Protein AF-A0A7V9IMX8-F1 (afdb_monomer_lite)

Structure (mmCIF, N/CA/C/O backbone):
data_AF-A0A7V9IMX8-F1
#
_entry.id   AF-A0A7V9IMX8-F1
#
loop_
_atom_site.group_PDB
_atom_site.id
_atom_site.type_symbol
_atom_site.label_atom_id
_atom_site.label_alt_id
_atom_site.label_comp_id
_atom_site.label_asym_id
_atom_site.label_entity_id
_atom_site.label_seq_id
_atom_site.pdbx_PDB_ins_code
_atom_site.Cartn_x
_atom_site.Cartn_y
_atom_site.Cartn_z
_atom_site.occupancy
_atom_site.B_iso_or_equiv
_atom_site.auth_seq_id
_atom_site.auth_comp_id
_atom_site.auth_asym_id
_atom_site.auth_atom_id
_atom_site.pdbx_PDB_model_num
ATOM 1 N N . GLY A 1 1 ? -26.116 -6.293 0.413 1.00 85.69 1 GLY A N 1
ATOM 2 C CA . GLY A 1 1 ? -25.002 -5.620 -0.277 1.00 85.69 1 GLY A CA 1
ATOM 3 C C . GLY A 1 1 ? -23.759 -5.879 0.540 1.00 85.69 1 GLY A C 1
ATOM 4 O O . GLY A 1 1 ? -23.832 -5.667 1.748 1.00 85.69 1 GLY A O 1
ATOM 5 N N . PRO A 1 2 ? -22.657 -6.336 -0.072 1.00 84.12 2 PRO A N 1
ATOM 6 C CA . PRO A 1 2 ? -21.591 -7.059 0.628 1.00 84.12 2 PRO A CA 1
ATOM 7 C C . PRO A 1 2 ? -20.960 -6.258 1.776 1.00 84.12 2 PRO A C 1
ATOM 9 O O . PRO A 1 2 ? -20.826 -6.764 2.884 1.00 84.12 2 PRO A O 1
ATOM 12 N N . LEU A 1 3 ? -20.704 -4.959 1.580 1.00 82.62 3 LEU A N 1
ATOM 13 C CA . LEU A 1 3 ? -20.164 -4.094 2.637 1.00 82.62 3 LEU A CA 1
ATOM 14 C C . LEU A 1 3 ? -21.108 -3.950 3.846 1.00 82.62 3 LEU A C 1
ATOM 16 O O . LEU A 1 3 ? -20.665 -3.938 4.991 1.00 82.62 3 LEU A O 1
ATOM 20 N N . ARG A 1 4 ? -22.422 -3.855 3.610 1.00 87.44 4 ARG A N 1
ATOM 21 C CA . ARG A 1 4 ? -23.421 -3.7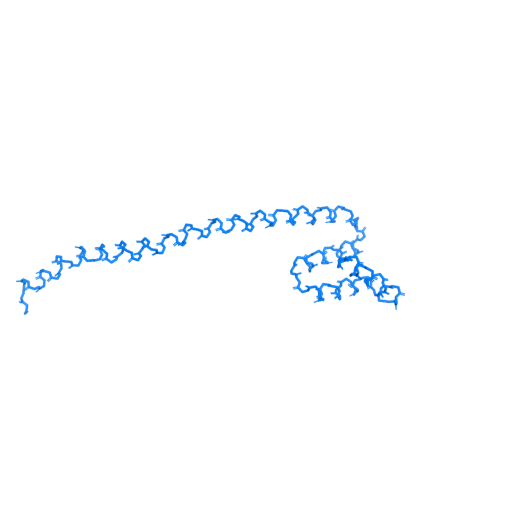41 4.686 1.00 87.44 4 ARG A CA 1
ATOM 22 C C . ARG A 1 4 ? -23.461 -5.009 5.534 1.00 87.44 4 ARG A C 1
ATOM 24 O O . ARG A 1 4 ? -23.617 -4.921 6.747 1.00 87.44 4 ARG A O 1
ATOM 31 N N . GLU A 1 5 ? -23.349 -6.173 4.903 1.00 90.12 5 GLU A N 1
ATOM 32 C CA . GLU A 1 5 ? -23.346 -7.468 5.592 1.00 90.12 5 GLU A CA 1
ATOM 33 C C . GLU A 1 5 ? -22.104 -7.637 6.464 1.00 90.12 5 GLU A C 1
ATOM 35 O O . GLU A 1 5 ? -22.215 -8.110 7.598 1.00 90.12 5 GLU A O 1
ATOM 40 N N . GLU A 1 6 ? -20.954 -7.173 5.976 1.00 88.75 6 GLU A N 1
ATOM 41 C CA . GLU A 1 6 ? -19.711 -7.142 6.742 1.00 88.75 6 GLU A CA 1
ATOM 42 C C . GLU A 1 6 ? -19.790 -6.205 7.944 1.00 88.75 6 GLU A C 1
ATOM 44 O O . GLU A 1 6 ? -19.542 -6.630 9.071 1.00 88.75 6 GLU A O 1
ATOM 49 N N . ILE A 1 7 ? -20.244 -4.963 7.750 1.00 88.44 7 ILE A N 1
ATOM 50 C CA . ILE A 1 7 ? -20.438 -4.012 8.856 1.00 88.44 7 ILE A CA 1
ATOM 51 C C . ILE A 1 7 ? -21.436 -4.570 9.876 1.00 88.44 7 ILE A C 1
ATOM 53 O O . ILE A 1 7 ? -21.206 -4.502 11.082 1.00 88.44 7 ILE A O 1
ATOM 57 N N . ALA A 1 8 ? -22.527 -5.185 9.413 1.00 91.38 8 ALA A N 1
ATOM 58 C CA . ALA A 1 8 ? -23.484 -5.833 10.298 1.00 91.38 8 ALA A CA 1
ATOM 59 C C . ALA A 1 8 ? -22.855 -6.994 11.084 1.00 91.38 8 ALA A C 1
ATOM 61 O O . ALA A 1 8 ? -23.248 -7.230 12.224 1.00 91.38 8 ALA A O 1
ATOM 62 N N . ARG A 1 9 ? -21.883 -7.715 10.512 1.00 91.75 9 ARG A N 1
ATOM 63 C CA . ARG A 1 9 ? -21.144 -8.759 11.228 1.00 91.75 9 ARG A CA 1
ATOM 64 C C . ARG A 1 9 ? -20.210 -8.177 12.279 1.00 91.75 9 ARG A C 1
ATOM 66 O O . ARG A 1 9 ? -20.260 -8.648 13.405 1.00 91.75 9 ARG A O 1
ATOM 73 N N . ILE A 1 10 ? -19.457 -7.128 11.954 1.00 90.62 10 ILE A N 1
ATOM 74 C CA . ILE A 1 10 ? -18.609 -6.416 12.925 1.00 90.62 10 ILE A CA 1
ATOM 75 C C . ILE A 1 10 ? -19.455 -5.964 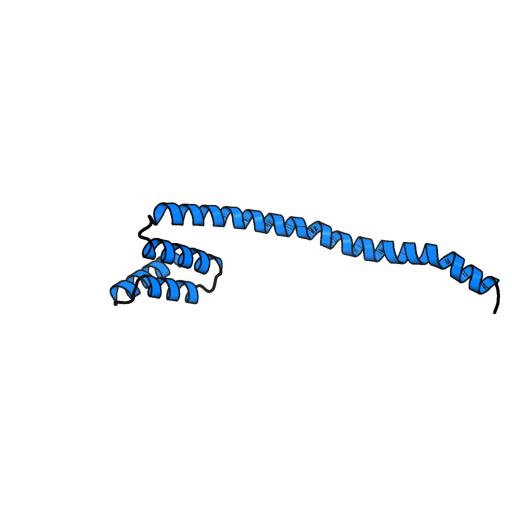14.121 1.00 90.62 10 ILE A C 1
ATOM 77 O O . ILE A 1 10 ? -19.095 -6.201 15.268 1.00 90.62 10 ILE A O 1
ATOM 81 N N . LEU A 1 11 ? -20.629 -5.379 13.863 1.00 90.50 11 LEU A N 1
ATOM 82 C CA . LEU A 1 11 ? -21.545 -4.951 14.923 1.00 90.50 11 LEU A CA 1
ATOM 83 C C . LEU A 1 11 ? -22.070 -6.120 15.768 1.00 90.50 11 LEU A C 1
ATOM 85 O O . LEU A 1 11 ? -22.231 -5.961 16.976 1.00 90.50 11 LEU A O 1
ATOM 89 N N . ARG A 1 12 ? -22.347 -7.283 15.163 1.00 93.50 12 ARG A N 1
ATOM 90 C CA . ARG A 1 12 ? -22.740 -8.492 15.910 1.00 93.50 12 ARG A CA 1
ATOM 91 C C . ARG A 1 12 ? -21.604 -9.000 16.789 1.00 93.50 12 ARG A C 1
ATOM 93 O O . ARG A 1 12 ? -21.850 -9.304 17.947 1.00 93.50 12 ARG A O 1
ATOM 100 N N . ASP A 1 13 ? -20.391 -9.038 16.259 1.00 91.06 13 ASP A N 1
ATOM 101 C CA . ASP A 1 13 ? -19.192 -9.475 16.971 1.00 91.06 13 ASP A CA 1
ATOM 102 C C . ASP A 1 13 ? -18.918 -8.594 18.198 1.00 91.06 13 ASP A C 1
ATOM 104 O O . ASP A 1 13 ? -18.692 -9.108 19.293 1.00 91.06 13 ASP A O 1
ATOM 108 N N . VAL A 1 14 ? -19.044 -7.274 18.043 1.00 91.06 14 VAL A N 1
ATOM 109 C CA . VAL A 1 14 ? -18.920 -6.319 19.155 1.00 91.06 14 VAL A CA 1
ATOM 110 C C . VAL A 1 14 ? -20.037 -6.506 20.184 1.00 91.06 14 VAL A C 1
ATOM 112 O O . VAL A 1 14 ? -19.777 -6.535 21.383 1.00 91.06 14 VAL A O 1
ATOM 115 N N . ARG A 1 15 ? -21.290 -6.689 19.742 1.00 90.81 15 ARG A N 1
ATOM 116 C CA . ARG A 1 15 ? -22.426 -6.959 20.647 1.00 90.81 15 ARG A CA 1
ATOM 117 C C . ARG A 1 15 ? -22.296 -8.286 21.394 1.00 90.81 15 ARG A C 1
ATOM 119 O O . ARG A 1 15 ? -22.830 -8.407 22.488 1.00 90.81 15 ARG A O 1
ATOM 126 N N . ALA A 1 16 ? -21.599 -9.258 20.813 1.00 92.31 16 ALA A N 1
ATOM 127 C CA . ALA A 1 16 ? -21.297 -10.543 21.433 1.00 92.31 16 ALA A CA 1
ATOM 128 C C . ALA A 1 16 ? -20.125 -10.475 22.434 1.00 92.31 16 ALA A C 1
ATOM 130 O O . ALA A 1 16 ? -19.756 -11.501 22.998 1.00 92.31 16 ALA A O 1
ATOM 131 N N . GLY A 1 17 ? -19.543 -9.292 22.663 1.00 89.25 17 GLY A N 1
ATOM 132 C CA . GLY A 1 17 ? -18.502 -9.067 23.667 1.00 89.25 17 GLY A CA 1
ATOM 133 C C . GLY A 1 17 ? -17.073 -9.039 23.126 1.00 89.25 17 GLY A C 1
ATOM 134 O O . GLY A 1 17 ? -16.146 -8.867 23.914 1.00 89.25 17 GLY A O 1
ATOM 135 N N . LYS A 1 18 ? -16.855 -9.164 21.806 1.00 90.56 18 LYS A N 1
ATOM 136 C CA . LYS A 1 18 ? -15.520 -8.917 21.236 1.00 90.56 18 LYS A CA 1
ATOM 137 C C . LYS A 1 18 ? -15.177 -7.433 21.318 1.00 90.56 18 LYS A C 1
ATOM 139 O O . LYS A 1 18 ? -16.043 -6.572 21.144 1.00 90.56 18 LYS A O 1
ATOM 144 N N . SER A 1 19 ? -13.896 -7.122 21.506 1.00 90.00 19 SER A N 1
ATOM 145 C CA . SER A 1 19 ? -13.443 -5.738 21.405 1.00 90.00 19 SER A CA 1
ATOM 146 C C . SER A 1 19 ? -13.653 -5.217 19.974 1.00 90.00 19 SER A C 1
ATOM 148 O O . SER A 1 19 ? -13.569 -5.968 18.996 1.00 90.00 19 SER A O 1
ATOM 150 N N . ARG A 1 20 ? -13.923 -3.914 19.830 1.00 85.62 20 ARG A N 1
ATOM 151 C CA . ARG A 1 20 ? -14.034 -3.266 18.509 1.00 85.62 20 ARG A CA 1
ATOM 152 C C . ARG A 1 20 ? -12.760 -3.432 17.688 1.00 85.62 20 ARG A C 1
ATOM 154 O O . ARG A 1 20 ? -12.849 -3.683 16.489 1.00 85.62 20 ARG A O 1
ATOM 161 N N . ILE A 1 21 ? -11.599 -3.367 18.337 1.00 89.19 21 ILE A N 1
ATOM 162 C CA . ILE A 1 21 ? -10.295 -3.571 17.701 1.00 89.19 21 ILE A CA 1
ATOM 163 C C . ILE A 1 21 ? -10.192 -4.990 17.128 1.00 89.19 21 ILE A C 1
ATOM 165 O O . ILE A 1 21 ? -9.834 -5.144 15.961 1.00 89.19 21 ILE A O 1
ATOM 169 N N . ASP A 1 22 ? -10.563 -6.016 17.895 1.00 90.44 22 ASP A N 1
ATOM 170 C CA . ASP A 1 22 ? -10.488 -7.411 17.441 1.00 90.44 22 ASP A CA 1
ATOM 171 C C . ASP A 1 22 ? -11.506 -7.710 16.340 1.00 90.44 22 ASP A C 1
ATOM 173 O O . ASP A 1 22 ? -11.197 -8.408 15.372 1.00 90.44 22 ASP A O 1
ATOM 177 N N . ALA A 1 23 ? -12.713 -7.146 16.439 1.00 91.25 23 ALA A N 1
ATOM 178 C CA . ALA A 1 23 ? -13.734 -7.273 15.402 1.00 91.25 23 ALA A CA 1
ATOM 179 C C . ALA A 1 23 ? -13.285 -6.623 14.079 1.00 91.25 23 ALA A C 1
ATOM 181 O O . ALA A 1 23 ? -13.490 -7.195 13.006 1.00 91.25 23 ALA A O 1
ATOM 182 N N . LEU A 1 24 ? -12.624 -5.460 14.144 1.00 88.88 24 LEU A N 1
ATOM 183 C CA . LEU A 1 24 ? -12.040 -4.789 12.981 1.00 88.88 24 LEU A CA 1
ATOM 184 C C . LEU A 1 24 ? -10.852 -5.571 12.397 1.00 88.88 24 LEU A C 1
ATOM 186 O O . LEU A 1 24 ? -10.772 -5.706 11.176 1.00 88.88 24 LEU A O 1
ATOM 190 N N . ARG A 1 25 ? -9.969 -6.140 13.233 1.00 90.38 25 ARG A N 1
ATOM 191 C CA . ARG A 1 25 ? -8.875 -7.024 12.777 1.00 90.38 25 ARG A CA 1
ATOM 192 C C . ARG A 1 25 ? -9.411 -8.261 12.059 1.00 90.38 25 ARG A C 1
ATOM 194 O O . ARG A 1 25 ? -9.017 -8.517 10.927 1.00 90.38 25 ARG A O 1
ATOM 201 N N . THR A 1 26 ? -10.384 -8.944 12.662 1.00 90.69 26 THR A N 1
ATOM 202 C CA . THR A 1 26 ? -11.044 -10.119 12.065 1.00 90.69 26 THR A CA 1
ATOM 203 C C . THR A 1 26 ? -11.678 -9.766 10.712 1.00 90.69 26 THR A C 1
ATOM 205 O O . THR A 1 26 ? -11.637 -10.549 9.764 1.00 90.69 26 THR A O 1
ATOM 208 N N . PHE A 1 27 ? -12.264 -8.570 10.592 1.00 90.50 27 PHE A N 1
ATOM 209 C CA . PHE A 1 27 ? -12.797 -8.072 9.325 1.00 90.50 27 PHE A CA 1
ATOM 210 C C . PHE A 1 27 ? -11.705 -7.859 8.264 1.00 90.50 27 PHE A C 1
ATOM 212 O O . PHE A 1 27 ? -11.890 -8.294 7.126 1.00 90.50 27 PHE A O 1
ATOM 219 N N . ALA A 1 28 ? -10.567 -7.250 8.617 1.00 90.38 28 ALA A N 1
ATOM 220 C CA . ALA A 1 28 ? -9.444 -7.081 7.692 1.00 90.38 28 ALA A CA 1
ATOM 221 C C . ALA A 1 28 ? -8.894 -8.426 7.193 1.00 90.38 28 ALA A C 1
ATOM 223 O O . ALA A 1 28 ? -8.679 -8.586 5.991 1.00 90.38 28 ALA A O 1
ATOM 224 N N . GLU A 1 29 ? -8.729 -9.395 8.095 1.00 90.44 29 GLU A N 1
ATOM 225 C CA . GLU A 1 29 ? -8.241 -10.743 7.774 1.00 90.44 29 GLU A CA 1
ATOM 226 C C . GLU A 1 29 ? -9.155 -11.462 6.774 1.00 90.44 29 GLU A C 1
ATOM 228 O O . GLU A 1 29 ? -8.681 -12.067 5.817 1.00 90.44 29 GLU A O 1
ATOM 233 N N . ARG A 1 30 ? -10.478 -11.341 6.938 1.00 89.12 30 ARG A N 1
ATOM 234 C CA . ARG A 1 30 ? -11.462 -11.939 6.020 1.00 89.12 30 ARG A CA 1
ATOM 235 C C . ARG A 1 30 ? -11.481 -11.299 4.641 1.00 89.12 30 ARG A C 1
ATOM 237 O O . ARG A 1 30 ? -11.691 -11.999 3.656 1.00 89.12 30 ARG A O 1
ATOM 244 N N . MET A 1 31 ? -11.349 -9.974 4.577 1.00 88.88 31 MET A N 1
ATOM 245 C CA . MET A 1 31 ? -11.393 -9.258 3.303 1.00 88.88 31 MET A CA 1
ATOM 246 C C . MET A 1 31 ? -10.138 -9.508 2.465 1.00 88.88 31 MET A C 1
ATOM 248 O O . MET A 1 31 ? -10.222 -9.417 1.245 1.00 88.88 31 MET A O 1
ATOM 252 N N . ASN A 1 32 ? -9.007 -9.821 3.114 1.00 85.25 32 ASN A N 1
ATOM 253 C CA . ASN A 1 32 ? -7.725 -10.161 2.490 1.00 85.25 32 ASN A CA 1
ATOM 254 C C . ASN A 1 32 ? -7.310 -9.202 1.353 1.00 85.25 32 ASN A C 1
ATOM 256 O O . ASN A 1 32 ? -6.761 -9.605 0.332 1.00 85.25 32 ASN A O 1
ATOM 260 N N . GLU A 1 33 ? -7.608 -7.916 1.527 1.00 87.06 33 GLU A N 1
ATOM 261 C CA . GLU A 1 33 ? -7.343 -6.860 0.555 1.00 87.06 33 GLU A CA 1
ATOM 262 C C . GLU A 1 33 ? -6.525 -5.758 1.250 1.00 87.06 33 GLU A C 1
ATOM 264 O O . GLU A 1 33 ? -6.994 -5.202 2.255 1.00 87.06 33 GLU A O 1
ATOM 269 N N . PRO A 1 34 ? -5.332 -5.396 0.734 1.00 83.00 34 PRO A N 1
ATOM 270 C CA . PRO A 1 34 ? -4.446 -4.407 1.356 1.00 83.00 34 PRO A CA 1
ATOM 271 C C . PRO A 1 34 ? -5.132 -3.078 1.689 1.00 83.00 34 PRO A C 1
ATOM 273 O O . PRO A 1 34 ? -4.885 -2.481 2.739 1.00 83.00 34 PRO A O 1
ATOM 276 N N . ALA A 1 35 ? -6.055 -2.643 0.831 1.00 81.69 35 ALA A N 1
ATOM 277 C CA . ALA A 1 35 ? -6.845 -1.438 1.049 1.00 81.69 35 ALA A CA 1
ATOM 278 C C . ALA A 1 35 ? -7.678 -1.471 2.336 1.00 81.69 35 ALA A C 1
ATOM 280 O O . ALA A 1 35 ? -7.775 -0.479 3.058 1.00 81.69 35 ALA A O 1
ATOM 281 N N . VAL A 1 36 ? -8.301 -2.619 2.610 1.00 86.56 36 VAL A N 1
ATOM 282 C CA . VAL A 1 36 ? -9.144 -2.807 3.791 1.00 86.56 36 VAL A CA 1
ATOM 283 C C . VAL A 1 36 ? -8.274 -2.880 5.039 1.00 86.56 36 VAL A C 1
ATOM 285 O O . VAL A 1 36 ? -8.623 -2.277 6.051 1.00 86.56 36 VAL A O 1
ATOM 288 N N . GLY A 1 37 ? -7.114 -3.537 4.954 1.00 87.81 37 GLY A N 1
ATOM 289 C CA . GLY A 1 37 ? -6.136 -3.563 6.043 1.00 87.81 37 GLY A CA 1
ATOM 290 C C . GLY A 1 37 ? -5.649 -2.162 6.432 1.00 87.81 37 GLY A C 1
ATOM 291 O O . GLY A 1 37 ? -5.609 -1.832 7.619 1.00 87.81 37 GLY A O 1
ATOM 292 N N . SER A 1 38 ? -5.353 -1.309 5.444 1.00 86.12 38 SER A N 1
ATOM 293 C CA . SER A 1 38 ? -4.964 0.092 5.673 1.00 86.12 38 SER A CA 1
ATOM 294 C C . SER A 1 38 ? -6.074 0.890 6.365 1.00 86.12 38 SER A C 1
ATOM 296 O O . SER A 1 38 ? -5.829 1.543 7.383 1.00 86.12 38 SER A O 1
ATOM 298 N N . LEU A 1 39 ? -7.315 0.768 5.880 1.00 85.25 39 LEU A N 1
ATOM 299 C CA . LEU A 1 39 ? -8.481 1.404 6.494 1.00 85.25 39 LEU A CA 1
ATOM 300 C C . LEU A 1 39 ? -8.674 0.954 7.948 1.00 85.25 39 LEU A C 1
ATOM 302 O O . LEU A 1 39 ? -8.811 1.789 8.837 1.00 85.25 39 LEU A O 1
ATOM 306 N N . VAL A 1 40 ? -8.663 -0.355 8.204 1.00 89.94 40 VAL A N 1
ATOM 307 C CA . VAL A 1 40 ? -8.831 -0.921 9.550 1.00 89.94 40 VAL A CA 1
ATOM 308 C C . VAL A 1 40 ? -7.733 -0.446 10.497 1.00 89.94 40 VAL A C 1
ATOM 310 O O . VAL A 1 40 ? -8.025 -0.064 11.627 1.00 89.94 40 VAL A O 1
A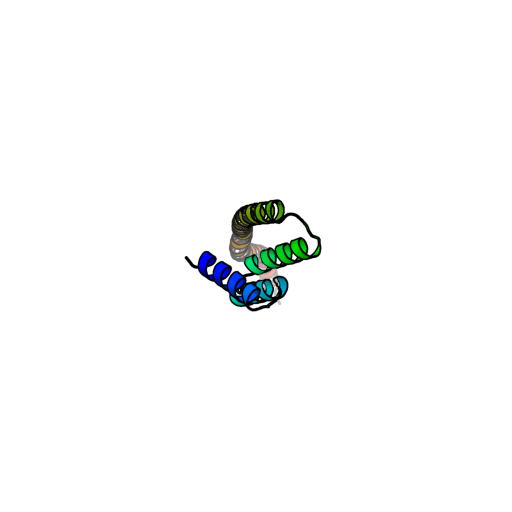TOM 313 N N . SER A 1 41 ? -6.487 -0.393 10.032 1.00 88.44 41 SER A N 1
ATOM 314 C CA . SER A 1 41 ? -5.356 0.085 10.833 1.00 88.44 41 SER A CA 1
ATOM 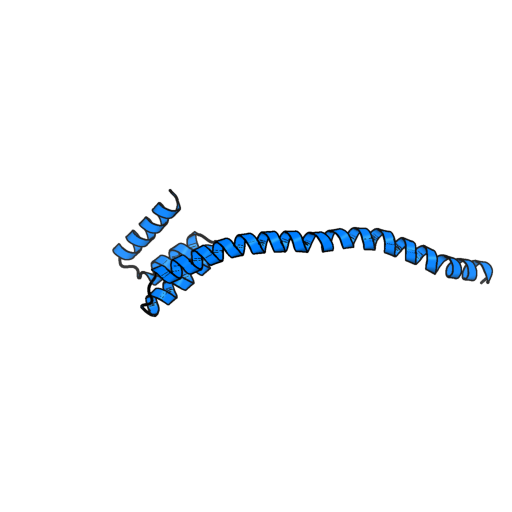315 C C . SER A 1 41 ? -5.505 1.560 11.211 1.00 88.44 41 SER A C 1
ATOM 317 O O . SER A 1 41 ? -5.188 1.944 12.337 1.00 88.44 41 SER A O 1
ATOM 319 N N . ALA A 1 42 ? -6.021 2.386 10.296 1.00 85.06 42 ALA A N 1
ATOM 320 C CA . ALA A 1 42 ? -6.328 3.787 10.569 1.00 85.06 42 ALA A CA 1
ATOM 321 C C . ALA A 1 42 ? -7.498 3.937 11.559 1.00 85.06 42 ALA A C 1
ATOM 323 O O . ALA A 1 42 ? -7.440 4.778 12.451 1.00 85.06 42 ALA A O 1
ATOM 324 N N . LEU A 1 43 ? -8.533 3.098 11.447 1.00 84.69 43 LEU A N 1
ATOM 325 C CA . LEU A 1 43 ? -9.675 3.091 12.370 1.00 84.69 43 LEU A CA 1
ATOM 326 C C . LEU A 1 43 ? -9.280 2.655 13.786 1.00 84.69 43 LEU A C 1
ATOM 328 O O . LEU A 1 43 ? -9.720 3.267 14.753 1.00 84.69 43 LEU A O 1
ATOM 332 N N . ILE A 1 44 ? -8.427 1.637 13.914 1.00 87.31 44 ILE A N 1
ATOM 333 C CA . ILE A 1 44 ? -7.916 1.176 15.211 1.00 87.31 44 ILE A CA 1
ATOM 334 C C . ILE A 1 44 ? -7.085 2.277 15.879 1.00 87.31 44 ILE A C 1
ATOM 336 O O . ILE A 1 44 ? -7.286 2.549 17.059 1.00 87.31 44 ILE A O 1
ATOM 340 N N . GLN A 1 45 ? -6.206 2.950 15.127 1.00 84.06 45 GLN A N 1
ATOM 341 C CA . GLN A 1 45 ? -5.430 4.088 15.637 1.00 84.06 45 GLN A CA 1
ATOM 342 C C . GLN A 1 45 ? -6.324 5.265 16.048 1.00 84.06 45 GLN A C 1
ATOM 344 O O . GLN A 1 45 ? -6.091 5.889 17.081 1.00 84.06 45 GLN A O 1
ATOM 349 N N . ALA A 1 46 ? -7.370 5.549 15.266 1.00 83.06 46 ALA A N 1
ATOM 350 C CA . ALA A 1 46 ? -8.361 6.564 15.606 1.00 83.06 46 ALA A CA 1
ATOM 351 C C . ALA A 1 46 ? -9.032 6.266 16.946 1.00 83.06 46 ALA A C 1
ATOM 353 O O . ALA A 1 46 ? -9.148 7.141 17.799 1.00 83.06 46 ALA A O 1
ATOM 354 N N . GLU A 1 47 ? -9.459 5.016 17.121 1.00 81.19 47 GLU A N 1
ATOM 355 C CA . GLU A 1 47 ? -10.171 4.562 18.305 1.00 81.19 47 GLU A CA 1
ATOM 356 C C . GLU A 1 47 ? -9.266 4.558 19.542 1.00 81.19 47 GLU A C 1
ATOM 358 O O . GLU A 1 47 ? -9.686 5.035 20.593 1.00 81.19 47 GLU A O 1
ATOM 363 N N . SER A 1 48 ? -8.008 4.121 19.413 1.00 79.25 48 SER A N 1
ATOM 364 C CA . SER A 1 48 ? -7.051 4.121 20.527 1.00 79.25 48 SER A CA 1
ATOM 365 C C . SER A 1 48 ? -6.640 5.526 20.974 1.00 79.25 48 SER A C 1
ATOM 367 O O . SER A 1 48 ? -6.309 5.723 22.138 1.00 79.25 48 SER A O 1
ATOM 369 N N . MET A 1 49 ? -6.644 6.502 20.060 1.00 79.12 49 MET A N 1
ATOM 370 C CA . MET A 1 49 ? -6.288 7.899 20.343 1.00 79.12 49 MET A CA 1
ATOM 371 C C . MET A 1 49 ? -7.510 8.792 20.623 1.00 79.12 49 MET A C 1
ATOM 373 O O . MET A 1 49 ? -7.349 9.990 20.844 1.00 79.12 49 MET A O 1
ATOM 377 N N . GLY A 1 50 ? -8.733 8.246 20.585 1.00 72.69 50 GLY A N 1
ATOM 378 C CA . GLY A 1 50 ? -9.972 9.019 20.755 1.00 72.69 50 GLY A CA 1
ATOM 379 C C . GLY A 1 50 ? -10.221 10.056 19.650 1.00 72.69 50 GLY A C 1
ATOM 380 O O . GLY A 1 50 ? -10.958 11.019 19.859 1.00 72.69 50 GLY A O 1
ATOM 381 N N . MET A 1 51 ? -9.600 9.892 18.480 1.00 76.00 51 MET A N 1
ATOM 382 C CA . MET A 1 51 ? -9.722 10.822 17.358 1.00 76.00 51 MET A CA 1
ATOM 383 C C . MET A 1 51 ? -11.053 10.661 16.620 1.00 76.00 51 MET A C 1
ATOM 385 O O . MET A 1 51 ? -11.616 9.572 16.498 1.00 76.00 51 MET A O 1
ATOM 389 N N . ASN A 1 52 ? -11.534 11.766 16.047 1.00 73.81 52 ASN A N 1
ATOM 390 C CA . ASN A 1 52 ? -12.753 11.766 15.248 1.00 73.81 52 ASN A CA 1
ATOM 391 C C . ASN A 1 52 ? -12.614 10.865 14.007 1.00 73.81 52 ASN A C 1
ATOM 393 O O . ASN A 1 52 ? -11.749 11.064 13.155 1.00 73.81 52 ASN A O 1
ATOM 397 N N . LEU A 1 53 ? -13.547 9.921 13.862 1.00 75.50 53 LEU A N 1
ATOM 398 C CA . LEU A 1 53 ? -13.606 8.974 12.741 1.00 75.50 53 LEU A CA 1
ATOM 399 C C . LEU A 1 53 ? -13.953 9.646 11.400 1.00 75.50 53 LEU A C 1
ATOM 401 O O . LEU A 1 53 ? -13.535 9.178 10.344 1.00 75.50 53 LEU A O 1
ATOM 405 N N . GLY A 1 54 ? -14.701 10.753 11.422 1.00 79.31 54 GLY A N 1
ATOM 406 C CA . GLY A 1 54 ? -15.161 11.452 10.214 1.00 79.31 54 GLY A CA 1
ATOM 407 C C . GLY A 1 54 ? -14.027 11.950 9.302 1.00 79.31 54 GLY A C 1
ATOM 408 O O . GLY A 1 54 ? -14.020 11.606 8.118 1.00 79.31 54 GLY A O 1
ATOM 409 N N . PRO A 1 55 ? -13.061 12.735 9.820 1.00 81.19 55 PRO A N 1
ATOM 410 C CA . PRO A 1 55 ? -11.875 13.152 9.070 1.00 81.19 55 PRO A CA 1
ATOM 411 C C . PRO A 1 55 ? -11.069 11.979 8.504 1.00 81.19 55 PRO A C 1
ATOM 413 O O . PRO A 1 55 ? -10.633 12.038 7.361 1.00 81.19 55 PRO A O 1
ATOM 416 N N . ILE A 1 56 ? -10.936 10.889 9.263 1.00 80.38 56 ILE A N 1
ATOM 417 C CA . ILE A 1 56 ? -10.141 9.716 8.871 1.00 80.38 56 ILE A CA 1
ATOM 418 C C . ILE A 1 56 ? -10.807 8.956 7.724 1.00 80.38 56 ILE A C 1
ATOM 420 O O . ILE A 1 56 ? -10.147 8.608 6.748 1.00 80.38 56 ILE A O 1
ATOM 424 N N . LEU A 1 57 ? -12.127 8.759 7.788 1.00 80.31 57 LEU A N 1
ATOM 425 C CA . LEU A 1 57 ? -12.889 8.157 6.693 1.00 80.31 57 LEU A CA 1
ATOM 426 C C . LEU A 1 57 ? -12.852 9.020 5.422 1.00 80.31 57 LEU A C 1
ATOM 428 O O . LEU A 1 57 ? -12.762 8.475 4.323 1.00 80.31 57 LEU A O 1
ATOM 432 N N . ARG A 1 58 ? -12.888 10.355 5.556 1.00 83.31 58 ARG A N 1
ATOM 433 C CA . ARG A 1 58 ? -12.734 11.278 4.418 1.00 83.31 58 ARG A CA 1
ATOM 434 C C . ARG A 1 58 ? -11.337 11.203 3.806 1.00 83.31 58 ARG A C 1
ATOM 436 O O . ARG A 1 58 ? -11.237 11.042 2.593 1.00 83.31 58 ARG A O 1
ATOM 443 N N . ALA A 1 59 ? -10.294 11.249 4.632 1.00 82.06 59 ALA A N 1
ATOM 444 C CA . ALA A 1 59 ? -8.907 11.135 4.188 1.00 82.06 59 ALA A CA 1
ATOM 445 C C . ALA A 1 59 ? -8.653 9.799 3.474 1.00 82.06 59 ALA A C 1
ATOM 447 O O . ALA A 1 59 ? -8.072 9.779 2.394 1.00 82.06 59 ALA A O 1
ATOM 448 N N . GLN A 1 60 ? -9.174 8.691 4.011 1.00 81.19 60 GLN A N 1
ATOM 449 C CA . GLN A 1 60 ? -9.095 7.389 3.349 1.00 81.19 60 GLN A CA 1
ATOM 450 C C . GLN A 1 60 ? -9.860 7.360 2.022 1.00 81.19 60 GLN A C 1
ATOM 452 O O . GLN A 1 60 ? -9.348 6.863 1.022 1.00 81.19 60 GLN A O 1
ATOM 457 N N . ALA A 1 61 ? -11.066 7.928 1.961 1.00 82.62 61 ALA A N 1
ATOM 458 C CA . ALA A 1 61 ? -11.813 8.004 0.707 1.00 82.62 61 ALA A CA 1
ATOM 459 C C . ALA A 1 61 ? -11.061 8.801 -0.376 1.00 82.62 61 ALA A C 1
ATOM 461 O O . ALA A 1 61 ? -11.084 8.418 -1.546 1.00 82.62 61 ALA A O 1
ATOM 462 N N . GLU A 1 62 ? -10.384 9.883 0.005 1.00 84.81 62 GLU A N 1
ATOM 463 C CA . GLU A 1 62 ? -9.556 10.686 -0.893 1.00 84.81 62 GLU A CA 1
ATOM 464 C C . GLU A 1 62 ? -8.287 9.946 -1.322 1.00 84.81 62 GLU A C 1
ATOM 466 O O . GLU A 1 62 ? -8.024 9.832 -2.519 1.00 84.81 62 GLU A O 1
ATOM 471 N N . GLN A 1 63 ? -7.581 9.315 -0.383 1.00 82.19 63 GLN A N 1
ATOM 472 C CA . GLN A 1 63 ? -6.417 8.482 -0.675 1.00 82.19 63 GLN A CA 1
ATOM 473 C C . GLN A 1 63 ? -6.744 7.375 -1.685 1.00 82.19 63 GLN A C 1
ATOM 475 O O . GLN A 1 63 ? -5.994 7.160 -2.634 1.00 82.19 63 GLN A O 1
ATOM 480 N N . ARG A 1 64 ? -7.905 6.723 -1.559 1.00 79.19 64 ARG A N 1
ATOM 481 C CA . ARG A 1 64 ? -8.359 5.694 -2.510 1.00 79.19 64 ARG A CA 1
ATOM 482 C C . ARG A 1 64 ? -8.622 6.240 -3.916 1.00 79.19 64 ARG A C 1
ATOM 484 O O . ARG A 1 64 ? -8.434 5.514 -4.894 1.00 79.19 64 ARG A O 1
ATOM 491 N N . ARG A 1 65 ? -9.051 7.501 -4.050 1.00 85.25 65 ARG A N 1
ATOM 492 C CA . ARG A 1 65 ? -9.183 8.164 -5.363 1.00 85.25 65 ARG A CA 1
ATOM 493 C C . ARG A 1 65 ? -7.809 8.442 -5.963 1.00 85.25 65 ARG A C 1
ATOM 495 O O . ARG A 1 65 ? -7.598 8.140 -7.136 1.00 85.25 65 ARG A O 1
ATOM 502 N N . THR A 1 66 ? -6.874 8.928 -5.154 1.00 80.69 66 THR A N 1
ATOM 503 C CA . THR A 1 66 ? -5.494 9.193 -5.576 1.00 80.69 66 THR A CA 1
ATOM 504 C C . THR A 1 66 ? -4.760 7.909 -5.967 1.00 80.69 66 THR A C 1
ATOM 506 O O . THR A 1 66 ? -4.116 7.872 -7.008 1.00 80.69 66 THR A O 1
ATOM 509 N N . GLU A 1 67 ? -4.919 6.814 -5.216 1.00 79.62 67 GLU A N 1
ATOM 510 C CA . GLU A 1 67 ? -4.346 5.496 -5.545 1.00 79.62 67 GLU A CA 1
ATOM 511 C C . GLU A 1 67 ? -4.816 4.961 -6.904 1.00 79.62 67 GLU A C 1
ATOM 513 O O . GLU A 1 67 ? -4.054 4.331 -7.640 1.00 79.62 67 GLU A O 1
ATOM 518 N N . ARG A 1 68 ? -6.077 5.218 -7.271 1.00 76.94 68 ARG A N 1
ATOM 519 C CA . ARG A 1 68 ? -6.585 4.874 -8.604 1.00 76.94 68 ARG A CA 1
ATOM 520 C C . ARG A 1 68 ? -5.847 5.631 -9.703 1.00 76.94 68 ARG A C 1
ATOM 522 O O . ARG A 1 68 ? -5.547 5.040 -10.738 1.00 76.94 68 ARG A O 1
ATOM 529 N N . PHE A 1 69 ? -5.557 6.907 -9.468 1.00 73.25 69 PHE A N 1
ATOM 530 C CA . PHE A 1 69 ? -4.837 7.748 -10.415 1.00 73.25 69 PHE A CA 1
ATOM 531 C C . PHE A 1 69 ? -3.366 7.331 -10.532 1.00 73.25 69 PHE A C 1
ATOM 533 O O . PHE A 1 69 ? -2.885 7.088 -11.635 1.00 73.25 69 PHE A O 1
ATOM 540 N N . THR A 1 70 ? -2.678 7.113 -9.409 1.00 69.44 70 THR A N 1
ATOM 541 C CA . THR A 1 70 ? -1.267 6.688 -9.411 1.00 69.44 70 THR A CA 1
ATOM 542 C C . THR A 1 70 ? -1.069 5.297 -10.006 1.00 69.44 70 THR A C 1
ATOM 544 O O . THR A 1 70 ? -0.043 5.034 -10.628 1.00 69.44 70 THR A O 1
ATOM 547 N N . ARG A 1 71 ? -2.045 4.386 -9.883 1.00 73.94 71 ARG A N 1
ATOM 548 C CA . ARG A 1 71 ? -1.994 3.090 -10.578 1.00 73.94 71 ARG A CA 1
ATOM 549 C C . ARG A 1 71 ? -2.073 3.250 -12.097 1.00 73.94 71 ARG A C 1
ATOM 551 O O . ARG A 1 71 ? -1.366 2.542 -12.808 1.00 73.94 71 ARG A O 1
ATOM 558 N N . ALA A 1 72 ? -2.908 4.164 -12.589 1.00 67.31 72 ALA A N 1
ATOM 559 C CA . ALA A 1 72 ? -2.977 4.475 -14.015 1.00 67.31 72 ALA A CA 1
ATOM 560 C C . ALA A 1 72 ? -1.674 5.126 -14.508 1.00 67.31 72 ALA A C 1
ATOM 562 O O . ALA A 1 72 ? -1.153 4.749 -15.554 1.00 67.31 72 ALA A O 1
ATOM 563 N N . GLU A 1 73 ? -1.103 6.031 -13.715 1.00 72.56 73 GLU A N 1
ATOM 564 C CA . GLU A 1 73 ? 0.177 6.679 -14.008 1.00 72.56 73 GLU A CA 1
ATOM 565 C C . GLU A 1 73 ? 1.347 5.682 -14.027 1.00 72.56 73 GLU A C 1
ATOM 567 O O . GLU A 1 73 ? 2.162 5.706 -14.947 1.00 72.56 73 GLU A O 1
ATOM 572 N N . LYS A 1 74 ? 1.388 4.729 -13.085 1.00 70.56 74 LYS A N 1
ATOM 573 C CA . LYS A 1 74 ? 2.371 3.631 -13.096 1.00 70.56 74 LYS A CA 1
ATOM 574 C C . LYS A 1 74 ? 2.287 2.797 -14.374 1.00 70.56 74 LYS A C 1
ATOM 576 O O . LYS A 1 74 ? 3.313 2.532 -14.988 1.00 70.56 74 LYS A O 1
ATOM 581 N N . LEU A 1 75 ? 1.079 2.435 -14.810 1.00 68.69 75 LEU A N 1
ATOM 582 C CA . LEU A 1 75 ? 0.886 1.698 -16.065 1.00 68.69 75 LEU A CA 1
ATOM 583 C C . LEU A 1 75 ? 1.340 2.510 -17.288 1.00 68.69 75 LEU A C 1
ATOM 585 O O . LEU A 1 75 ? 1.897 1.939 -18.224 1.00 68.69 75 LEU A O 1
ATOM 589 N N . ALA A 1 76 ? 1.145 3.831 -17.273 1.00 70.31 76 ALA A N 1
ATOM 590 C CA . ALA A 1 76 ? 1.644 4.714 -18.323 1.00 70.31 76 ALA A CA 1
ATOM 591 C C . ALA A 1 76 ? 3.183 4.787 -18.333 1.00 70.31 76 ALA A C 1
ATOM 593 O O . ALA A 1 76 ? 3.789 4.735 -19.400 1.00 70.31 76 ALA A O 1
ATOM 594 N N . MET A 1 77 ? 3.824 4.834 -17.162 1.00 72.25 77 MET A N 1
ATOM 595 C CA . MET A 1 77 ? 5.288 4.868 -17.020 1.00 72.25 77 MET A CA 1
ATOM 596 C C . MET A 1 77 ? 5.979 3.539 -17.371 1.00 72.25 77 MET A C 1
ATOM 598 O O . MET A 1 77 ? 7.162 3.528 -17.704 1.00 72.25 77 MET A O 1
ATOM 602 N N . GLU A 1 78 ? 5.260 2.415 -17.351 1.00 71.62 78 GLU A N 1
ATOM 603 C CA . GLU A 1 78 ? 5.771 1.124 -17.833 1.00 71.62 78 GLU A CA 1
ATOM 604 C C . GLU A 1 78 ? 5.789 1.014 -19.371 1.00 71.62 78 GLU A C 1
ATOM 606 O O . GLU A 1 78 ? 6.518 0.182 -19.922 1.00 71.62 78 GLU A O 1
ATOM 611 N N . ALA A 1 79 ? 5.015 1.840 -20.088 1.00 69.56 79 ALA A N 1
ATOM 612 C CA . ALA A 1 79 ? 4.935 1.786 -21.549 1.00 69.56 79 ALA A CA 1
ATOM 613 C C . ALA A 1 79 ? 6.266 2.146 -22.255 1.00 69.56 79 ALA A C 1
ATOM 615 O O . ALA A 1 79 ? 6.680 1.377 -23.126 1.00 69.56 79 ALA A O 1
ATOM 616 N N . PRO A 1 80 ? 7.006 3.209 -21.867 1.00 71.56 80 PRO A N 1
ATOM 617 C CA . PRO A 1 80 ? 8.314 3.527 -22.446 1.00 71.56 80 PRO A CA 1
ATOM 618 C C . PRO A 1 80 ? 9.348 2.410 -22.271 1.00 71.56 80 PRO A C 1
ATOM 620 O O . PRO A 1 80 ? 10.096 2.107 -23.197 1.00 71.56 80 PRO A O 1
ATOM 623 N N . VAL A 1 81 ? 9.373 1.749 -21.109 1.00 73.19 81 VAL A N 1
ATOM 624 C CA . VAL A 1 81 ? 10.327 0.661 -20.833 1.00 73.19 81 VAL A CA 1
ATOM 625 C C . VAL A 1 81 ? 10.045 -0.549 -21.728 1.00 73.19 81 VAL A C 1
ATOM 627 O O . VAL A 1 81 ? 10.971 -1.139 -22.285 1.00 73.19 81 VAL A O 1
ATOM 630 N N . LYS A 1 82 ? 8.765 -0.868 -21.957 1.00 73.56 82 LYS A N 1
ATOM 631 C CA . LYS A 1 82 ? 8.361 -1.902 -22.924 1.00 73.56 82 LYS A CA 1
ATOM 632 C C . LYS A 1 82 ? 8.715 -1.534 -24.369 1.00 73.56 82 LYS A C 1
ATOM 634 O O . LYS A 1 82 ? 8.962 -2.436 -25.161 1.00 73.56 82 LYS A O 1
ATOM 639 N N . MET A 1 83 ? 8.788 -0.245 -24.707 1.00 74.50 83 MET A N 1
ATOM 640 C CA . MET A 1 83 ? 9.236 0.232 -26.023 1.00 74.50 83 MET A CA 1
ATOM 641 C C . MET A 1 83 ? 10.766 0.250 -26.185 1.00 74.50 83 MET A C 1
ATOM 643 O O . MET A 1 83 ? 11.256 0.098 -27.303 1.00 74.50 83 MET A O 1
ATOM 647 N N . LEU A 1 84 ? 11.537 0.377 -25.100 1.00 81.06 84 LEU A N 1
ATOM 648 C CA . LEU A 1 84 ? 13.005 0.298 -25.141 1.00 81.06 84 LEU A CA 1
ATOM 649 C C . LEU A 1 84 ? 13.512 -1.113 -25.462 1.00 81.06 84 LEU A C 1
ATOM 651 O O . LEU A 1 84 ? 14.519 -1.254 -26.153 1.00 81.06 84 LEU A O 1
ATOM 655 N N . PHE A 1 85 ? 12.811 -2.155 -25.005 1.00 84.19 85 PHE A N 1
ATOM 656 C CA . PHE A 1 85 ? 13.182 -3.549 -25.266 1.00 84.19 85 PHE A CA 1
ATOM 657 C C . PHE A 1 85 ? 13.344 -3.877 -26.767 1.00 84.19 85 PHE A C 1
ATOM 659 O O . PHE A 1 85 ? 14.434 -4.306 -27.152 1.00 84.19 85 PHE A O 1
ATOM 666 N N . PRO A 1 86 ? 12.343 -3.647 -27.646 1.00 82.56 86 PRO A N 1
ATOM 667 C CA . PRO A 1 86 ? 12.513 -3.876 -29.078 1.00 82.56 86 PRO A CA 1
ATOM 668 C C . PRO A 1 86 ? 13.568 -2.944 -29.684 1.00 82.56 86 PRO A C 1
ATOM 670 O O . PRO A 1 86 ? 14.345 -3.380 -30.527 1.00 82.56 86 PRO A O 1
ATOM 673 N N . LEU A 1 87 ? 13.663 -1.690 -29.227 1.00 83.62 87 LEU A N 1
ATOM 674 C CA . LEU A 1 87 ? 14.658 -0.747 -29.739 1.00 83.62 87 LEU A CA 1
ATOM 675 C C . LEU A 1 87 ? 16.089 -1.278 -29.549 1.00 83.62 87 LEU A C 1
ATOM 677 O O . LEU A 1 87 ? 16.873 -1.299 -30.494 1.00 83.62 87 LEU A O 1
ATOM 681 N N . ILE A 1 88 ? 16.411 -1.765 -28.349 1.00 85.94 88 ILE A N 1
ATOM 682 C CA . ILE A 1 88 ? 17.718 -2.360 -28.050 1.00 85.94 88 ILE A CA 1
ATOM 683 C C . ILE A 1 88 ? 17.887 -3.673 -28.821 1.00 85.94 88 ILE A C 1
ATOM 685 O O . ILE A 1 88 ? 18.931 -3.879 -29.433 1.00 85.94 88 ILE A O 1
ATOM 689 N N . ALA A 1 89 ? 16.861 -4.528 -28.864 1.00 86.12 89 ALA A N 1
ATOM 690 C CA . ALA A 1 89 ? 16.925 -5.813 -29.558 1.00 86.12 89 ALA A CA 1
ATOM 691 C C . ALA A 1 89 ? 17.167 -5.692 -31.075 1.00 86.12 89 ALA A C 1
ATOM 693 O O . ALA A 1 89 ? 17.754 -6.601 -31.650 1.00 86.12 89 ALA A O 1
ATOM 694 N N . PHE A 1 90 ? 16.760 -4.594 -31.724 1.00 85.25 90 PHE A N 1
ATOM 695 C CA . PHE A 1 90 ? 16.983 -4.381 -33.162 1.00 85.25 90 PHE A CA 1
ATOM 696 C C . PHE A 1 90 ? 18.177 -3.470 -33.476 1.00 85.25 90 PHE A C 1
ATOM 698 O O . PHE A 1 90 ? 18.925 -3.752 -34.413 1.00 85.25 90 PHE A O 1
ATOM 705 N N . ILE A 1 91 ? 18.395 -2.395 -32.710 1.00 88.44 91 ILE A N 1
ATOM 706 C CA . ILE A 1 91 ? 19.498 -1.458 -32.974 1.00 88.44 91 ILE A CA 1
ATOM 707 C C . ILE A 1 91 ? 20.835 -2.052 -32.530 1.00 88.44 91 ILE A C 1
ATOM 709 O O . ILE A 1 91 ? 21.808 -1.942 -33.270 1.00 88.44 91 ILE A O 1
ATOM 713 N N . PHE A 1 92 ? 20.895 -2.708 -31.367 1.00 90.50 92 PHE A N 1
ATOM 714 C CA . PHE A 1 92 ? 22.154 -3.208 -30.807 1.00 90.50 92 PHE A CA 1
ATOM 715 C C . PHE A 1 92 ? 22.835 -4.278 -31.682 1.00 90.50 92 PHE A C 1
ATOM 717 O O . PHE A 1 92 ? 24.040 -4.166 -31.907 1.00 90.50 92 PHE A O 1
ATOM 724 N N . PRO A 1 93 ? 22.127 -5.276 -32.255 1.00 89.38 93 PRO A N 1
ATOM 725 C CA . PRO A 1 93 ? 22.755 -6.205 -33.194 1.00 89.38 93 PRO A CA 1
ATOM 726 C C . PRO A 1 93 ? 23.203 -5.507 -34.476 1.00 89.38 93 PRO A C 1
ATOM 728 O O . PRO A 1 93 ? 24.270 -5.810 -34.999 1.00 89.38 93 PRO A O 1
ATOM 731 N N . CYS A 1 94 ? 22.415 -4.548 -34.969 1.00 89.50 94 CYS A N 1
ATOM 732 C CA . CYS A 1 94 ? 22.726 -3.824 -36.197 1.00 89.50 94 CYS A CA 1
ATOM 733 C C . CYS A 1 94 ? 24.003 -2.982 -36.039 1.00 89.50 94 CYS A C 1
ATOM 735 O O . CYS A 1 94 ? 24.907 -3.057 -36.871 1.00 89.50 94 CYS A O 1
ATOM 737 N N . THR A 1 95 ? 24.139 -2.250 -34.930 1.00 90.81 95 THR A N 1
ATOM 738 C CA . THR A 1 95 ? 25.359 -1.487 -34.630 1.00 90.81 95 THR A CA 1
ATOM 739 C C . THR A 1 95 ? 26.557 -2.402 -34.388 1.00 90.81 95 THR A C 1
ATOM 741 O O . THR A 1 95 ? 27.648 -2.103 -34.873 1.00 90.81 95 THR A O 1
ATOM 744 N N . PHE A 1 96 ? 26.367 -3.540 -33.713 1.00 91.38 96 PHE A N 1
ATOM 745 C CA . PHE A 1 96 ? 27.432 -4.520 -33.506 1.00 91.38 96 PHE A CA 1
ATOM 746 C C . PHE A 1 96 ? 27.940 -5.102 -34.829 1.00 91.38 96 PHE A C 1
ATOM 748 O O . PHE A 1 96 ? 29.148 -5.167 -35.034 1.00 91.38 96 PHE A O 1
ATOM 755 N N . VAL A 1 97 ? 27.043 -5.452 -35.759 1.00 91.75 97 VAL A N 1
ATOM 756 C CA . VAL A 1 97 ? 27.409 -5.929 -37.103 1.00 91.75 97 VAL A CA 1
ATOM 757 C C . VAL A 1 97 ? 28.218 -4.873 -37.855 1.00 91.75 97 VAL A C 1
ATOM 759 O O . VAL A 1 97 ? 29.269 -5.197 -38.401 1.00 91.75 97 VAL A O 1
ATOM 762 N N . VAL A 1 98 ? 27.790 -3.607 -37.840 1.00 92.62 98 VAL A N 1
ATOM 763 C CA . VAL A 1 98 ? 28.495 -2.511 -38.531 1.00 92.62 98 VAL A CA 1
ATOM 764 C C . VAL A 1 98 ? 29.900 -2.283 -37.963 1.00 92.62 98 VAL A C 1
ATOM 766 O O . VAL A 1 98 ? 30.844 -2.077 -38.725 1.00 92.62 98 VAL A O 1
ATOM 769 N N . ILE A 1 99 ? 30.063 -2.343 -36.639 1.00 91.25 99 ILE A N 1
ATOM 770 C CA . ILE A 1 99 ? 31.362 -2.131 -35.979 1.00 91.25 99 ILE A CA 1
ATOM 771 C C . ILE A 1 99 ? 32.275 -3.358 -36.126 1.00 91.25 99 ILE A C 1
ATOM 773 O O . ILE A 1 99 ? 33.478 -3.208 -36.343 1.00 91.25 99 ILE A O 1
ATOM 777 N N . ALA A 1 100 ? 31.725 -4.572 -36.029 1.00 89.50 100 ALA A N 1
ATOM 778 C CA . ALA A 1 100 ? 32.486 -5.814 -36.147 1.00 89.50 100 ALA A CA 1
ATOM 77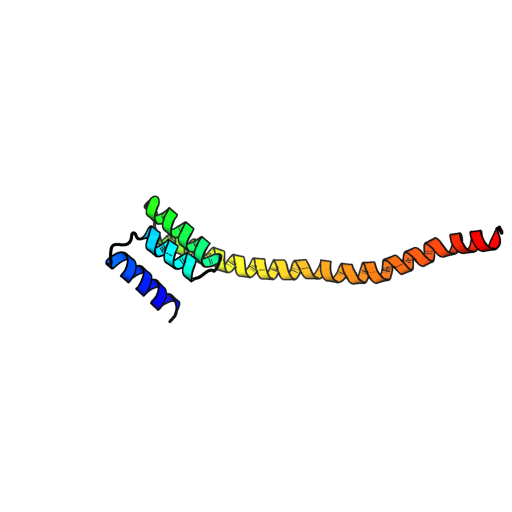9 C C . ALA A 1 100 ? 32.920 -6.105 -37.592 1.00 89.50 100 ALA A C 1
ATOM 781 O O . ALA A 1 100 ? 33.976 -6.702 -37.801 1.00 89.50 100 ALA A O 1
ATOM 782 N N . PHE A 1 101 ? 32.156 -5.652 -38.591 1.00 91.25 101 PHE A N 1
ATOM 783 C CA . PHE A 1 101 ? 32.430 -5.871 -40.013 1.00 91.25 101 PHE A CA 1
ATOM 784 C C . PHE A 1 101 ? 33.873 -5.536 -40.446 1.00 91.25 101 PHE A C 1
ATOM 786 O O . PHE A 1 101 ? 34.543 -6.425 -40.972 1.00 91.25 101 PHE A O 1
ATOM 793 N N . PRO A 1 102 ? 34.429 -4.328 -40.210 1.00 89.69 102 PRO A N 1
ATOM 794 C CA . PRO A 1 102 ? 35.805 -4.018 -40.604 1.00 89.69 102 PRO A CA 1
ATOM 795 C C . PRO A 1 102 ? 36.851 -4.833 -39.834 1.00 89.69 102 PRO A C 1
ATOM 797 O O . PRO A 1 102 ? 37.919 -5.100 -40.376 1.00 89.69 102 PRO A O 1
ATOM 800 N N . ILE A 1 103 ? 36.566 -5.231 -38.590 1.00 88.25 103 ILE A N 1
ATOM 801 C CA . ILE A 1 103 ? 37.478 -6.044 -37.772 1.00 88.25 103 ILE A CA 1
ATOM 802 C C . ILE A 1 103 ? 37.569 -7.453 -38.356 1.00 88.25 103 ILE A C 1
ATOM 804 O O . ILE A 1 103 ? 38.672 -7.945 -38.583 1.00 88.25 103 ILE A O 1
ATOM 808 N N . VAL A 1 104 ? 36.423 -8.064 -38.668 1.00 87.94 104 VAL A N 1
ATOM 809 C CA . VAL A 1 104 ? 36.349 -9.380 -39.318 1.00 87.94 104 VAL A CA 1
ATOM 810 C C . VAL A 1 104 ? 36.988 -9.333 -40.706 1.00 87.94 104 VAL A C 1
ATOM 812 O O . VAL A 1 104 ? 37.811 -10.186 -41.024 1.00 87.94 104 VAL A O 1
ATOM 815 N N . MET A 1 105 ? 36.691 -8.302 -41.504 1.00 87.81 105 MET A N 1
ATOM 816 C CA . MET A 1 105 ? 37.287 -8.126 -42.834 1.00 87.81 105 MET A CA 1
ATOM 817 C C . MET A 1 105 ? 38.807 -7.952 -42.771 1.00 87.81 105 MET A C 1
ATOM 819 O O . MET A 1 105 ? 39.516 -8.526 -43.592 1.00 87.81 105 MET A O 1
ATOM 823 N N . LYS A 1 106 ? 39.329 -7.206 -41.788 1.00 84.06 106 LYS A N 1
ATOM 824 C CA . LYS A 1 106 ? 40.777 -7.086 -41.564 1.00 84.06 106 LYS A CA 1
ATOM 825 C C . LYS A 1 106 ? 41.393 -8.403 -41.105 1.00 84.06 106 LYS A C 1
ATOM 827 O O . LYS A 1 106 ? 42.448 -8.752 -41.609 1.00 84.06 106 LYS A O 1
ATOM 832 N N . PHE A 1 107 ? 40.742 -9.153 -40.219 1.00 86.12 107 PHE A N 1
ATOM 833 C CA . PHE A 1 107 ? 41.214 -10.482 -39.815 1.00 86.12 107 PHE A CA 1
ATOM 834 C C . PHE A 1 107 ? 41.275 -11.459 -40.996 1.00 86.12 107 PHE A C 1
ATOM 836 O O . PHE A 1 107 ? 42.269 -12.158 -41.151 1.00 86.12 107 PHE A O 1
ATOM 843 N N . MET A 1 108 ? 40.257 -11.466 -41.863 1.00 85.25 108 MET A N 1
ATOM 844 C CA . MET A 1 108 ? 40.242 -12.298 -43.070 1.00 85.25 108 MET A CA 1
ATOM 845 C C . MET A 1 108 ? 41.274 -11.854 -44.118 1.00 85.25 108 MET A C 1
ATOM 847 O O . MET A 1 108 ? 41.849 -12.694 -44.800 1.00 85.25 108 MET A O 1
ATOM 851 N N . ALA A 1 109 ? 41.508 -10.546 -44.267 1.00 76.69 109 ALA A N 1
ATOM 852 C CA . ALA A 1 109 ? 42.440 -10.003 -45.258 1.00 76.69 109 ALA A CA 1
ATOM 853 C C . ALA A 1 109 ? 43.909 -10.021 -44.800 1.00 76.69 109 ALA A C 1
ATOM 855 O O . ALA A 1 109 ? 44.806 -10.116 -45.633 1.00 76.69 109 ALA A O 1
ATOM 856 N N . SER A 1 110 ? 44.169 -9.906 -43.495 1.00 70.19 110 SER A N 1
ATOM 857 C CA . SER A 1 110 ? 45.517 -9.898 -42.911 1.00 70.19 110 SER A CA 1
ATOM 858 C C . SER A 1 110 ? 46.049 -11.286 -42.554 1.00 70.19 110 SER A C 1
ATOM 860 O O . SER A 1 110 ? 47.133 -11.351 -41.988 1.00 70.19 110 SER A O 1
ATOM 862 N N . GLY A 1 111 ? 45.324 -12.353 -42.913 1.00 60.94 111 GLY A N 1
ATOM 863 C CA . GLY A 1 111 ? 45.829 -13.720 -43.056 1.00 60.94 111 GLY A CA 1
ATOM 864 C C . GLY A 1 111 ? 46.781 -14.201 -41.959 1.00 60.94 111 GLY A C 1
ATOM 865 O O . GLY A 1 111 ? 47.999 -14.083 -42.088 1.00 60.94 111 GLY A O 1
ATOM 866 N N . LEU A 1 112 ? 46.211 -14.844 -40.942 1.00 51.69 112 LEU A N 1
ATOM 867 C CA . LEU A 1 112 ? 46.725 -16.154 -40.544 1.00 51.69 112 LEU A CA 1
ATOM 868 C C . LEU A 1 112 ? 45.967 -17.205 -41.354 1.00 51.69 112 LEU A C 1
ATOM 870 O O . LEU A 1 112 ? 44.723 -17.074 -41.423 1.00 51.69 112 LEU A O 1
#

Secondary structure (DSSP, 8-state):
-HHHHHHHHHHHHHHTT--HHHHHHHHHHHH--HHHHHHHHHHHHHHHTT--HHHHHHHHHHHHHHHHHHHHHHHHHHHHHHHHHHHHHHHHHHHHHHHHHHHHHHHHHS--

Radius of gyration: 29.29 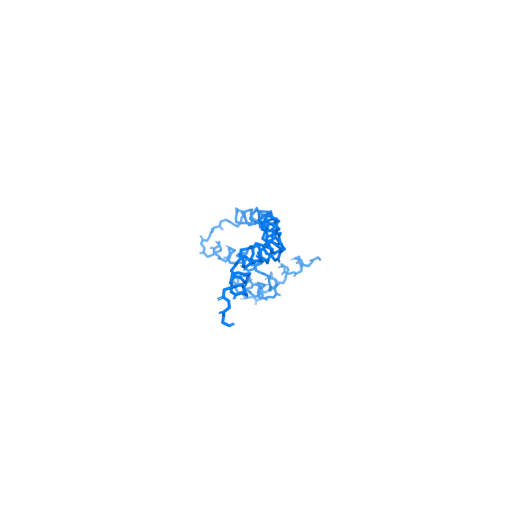Å; chains: 1; bounding box: 72×29×69 Å

pLDDT: mean 83.43, std 7.69, range [51.69, 93.5]

Sequence (112 aa):
GPLREEIARILRDVRAGKSRIDALRTFAERMNEPAVGSLVSALIQAESMGMNLGPILRAQAEQRRTERFTRAEKLAMEAPVKMLFPLIAFIFPCTFVVIAFPIVMKFMASGL

Foldseek 3Di:
DVVVVLVVQLVVCVVVPDDNLVSLVVSCVVVVDVLSVVLSVLVSVCVVVVHDPVVSVVVSVVVVVVVVVVVVVVVVVVVVVVVVVVVCVPVVVVVVCVVCVVVVVCDVVVDD